Protein AF-A0A8S2XZH3-F1 (afdb_monomer_lite)

Radius of gyration: 15.58 Å; chains: 1; bounding box: 30×41×37 Å

Foldseek 3Di:
DVVQVVLVVQVLQDDLVVCCVVPVPLSCLCVQADPDPLSSLCDGPNHPVVVSSVVSVPDDRDPPPPPVVVVVVVD

Sequence (75 aa):
MFGDEMSRLIGCRPNFVRMFFTDPKLWLKCQMGVIMNPQYRLCGPHAQPKEARRIIMKTQWAPSGINFIQLAMLY

Organism: NCBI:txid1234261

pLDDT: mean 76.15, std 12.81, range [46.19, 88.75]

Structure (mmCIF, N/CA/C/O backbone):
data_AF-A0A8S2XZH3-F1
#
_entry.id   AF-A0A8S2XZH3-F1
#
loop_
_atom_site.group_PDB
_atom_site.id
_atom_site.type_symbol
_atom_site.label_atom_id
_atom_site.label_alt_id
_atom_site.label_comp_id
_atom_site.label_asym_id
_atom_site.label_entity_id
_atom_site.label_seq_id
_atom_site.pdbx_PDB_ins_code
_atom_site.Cartn_x
_atom_site.Cartn_y
_atom_site.Cartn_z
_atom_site.occupancy
_atom_site.B_iso_or_equiv
_atom_site.auth_seq_id
_atom_site.auth_comp_id
_atom_site.auth_asym_id
_atom_site.auth_atom_id
_atom_site.pdbx_PDB_model_num
ATOM 1 N N . MET A 1 1 ? 10.467 7.004 -8.779 1.00 53.97 1 MET A N 1
ATOM 2 C CA . MET A 1 1 ? 9.677 6.328 -9.833 1.00 53.97 1 MET A CA 1
ATOM 3 C C . MET A 1 1 ? 10.272 4.982 -10.288 1.00 53.97 1 MET A C 1
ATOM 5 O O . MET A 1 1 ? 9.843 4.464 -11.298 1.00 53.97 1 MET A O 1
ATOM 9 N N . PHE A 1 2 ? 11.202 4.368 -9.538 1.00 69.75 2 PHE A N 1
ATOM 10 C CA . PHE A 1 2 ? 11.818 3.073 -9.888 1.00 69.75 2 PHE A CA 1
ATOM 11 C C . PHE A 1 2 ? 11.014 1.857 -9.382 1.00 69.75 2 PHE A C 1
ATOM 13 O O . PHE A 1 2 ? 10.883 0.848 -10.068 1.00 69.75 2 PHE A O 1
ATOM 20 N N . GLY A 1 3 ? 10.421 1.965 -8.185 1.00 71.88 3 GLY A N 1
ATOM 21 C CA . GLY A 1 3 ? 9.675 0.867 -7.556 1.00 71.88 3 GLY A CA 1
ATOM 22 C C . GLY A 1 3 ? 8.418 0.448 -8.322 1.00 71.88 3 GLY A C 1
ATOM 23 O O . GLY A 1 3 ? 8.127 -0.740 -8.409 1.00 71.88 3 GLY A O 1
ATOM 24 N N . ASP A 1 4 ? 7.711 1.395 -8.942 1.00 71.50 4 ASP A N 1
ATOM 25 C CA . ASP A 1 4 ? 6.535 1.099 -9.766 1.00 71.50 4 ASP A CA 1
ATOM 26 C C . ASP A 1 4 ? 6.884 0.288 -11.015 1.00 71.50 4 ASP A C 1
ATOM 28 O O . ASP A 1 4 ? 6.185 -0.670 -11.350 1.00 71.50 4 ASP A O 1
ATOM 32 N N . GLU A 1 5 ? 7.973 0.648 -11.687 1.00 79.00 5 GLU A N 1
ATOM 33 C CA . GLU A 1 5 ? 8.420 0.008 -12.922 1.00 79.00 5 GLU A CA 1
ATOM 34 C C . GLU A 1 5 ? 8.940 -1.409 -12.650 1.00 79.00 5 GLU A C 1
ATOM 36 O O . GLU A 1 5 ? 8.538 -2.366 -13.315 1.00 79.00 5 GLU A O 1
ATOM 41 N N . MET A 1 6 ? 9.691 -1.577 -11.558 1.00 78.88 6 MET A N 1
ATOM 42 C CA . MET A 1 6 ? 10.086 -2.893 -11.049 1.00 78.88 6 MET A CA 1
ATOM 43 C C . MET A 1 6 ? 8.877 -3.732 -10.618 1.00 78.88 6 MET A C 1
ATOM 45 O O . MET A 1 6 ? 8.793 -4.916 -10.939 1.00 78.88 6 MET A O 1
ATOM 49 N N . SER A 1 7 ? 7.879 -3.132 -9.962 1.00 75.56 7 SER A N 1
ATOM 50 C CA . SER A 1 7 ? 6.656 -3.854 -9.585 1.00 75.56 7 SER A CA 1
ATOM 51 C C . SER A 1 7 ? 5.851 -4.327 -10.800 1.00 75.56 7 SER A C 1
ATOM 53 O O . SER A 1 7 ? 5.167 -5.349 -10.721 1.00 75.56 7 SER A O 1
ATOM 55 N N . ARG A 1 8 ? 5.946 -3.612 -11.929 1.00 78.25 8 ARG A N 1
ATOM 56 C CA . ARG A 1 8 ? 5.321 -3.994 -13.199 1.00 78.25 8 ARG A CA 1
ATOM 57 C C . ARG A 1 8 ? 6.052 -5.165 -13.852 1.00 78.25 8 ARG A C 1
ATOM 59 O O . ARG A 1 8 ? 5.379 -6.076 -14.319 1.00 78.25 8 ARG A O 1
ATOM 66 N N . LEU A 1 9 ? 7.386 -5.168 -13.822 1.00 81.44 9 LEU A N 1
ATOM 67 C CA . LEU A 1 9 ? 8.215 -6.286 -14.296 1.00 81.44 9 LEU A CA 1
ATOM 68 C C . LEU A 1 9 ? 7.966 -7.572 -13.492 1.00 81.44 9 LEU A C 1
ATOM 70 O O . LEU A 1 9 ? 7.878 -8.650 -14.068 1.00 81.44 9 LEU A O 1
ATOM 74 N N . ILE A 1 10 ? 7.799 -7.456 -12.171 1.00 80.38 10 ILE A N 1
ATOM 75 C CA . ILE A 1 10 ? 7.565 -8.606 -11.278 1.00 80.38 10 ILE A CA 1
ATOM 76 C C . ILE A 1 10 ? 6.075 -9.027 -11.265 1.00 80.38 10 ILE A C 1
ATOM 78 O O . ILE A 1 10 ? 5.734 -10.126 -10.833 1.00 80.38 10 ILE A O 1
ATOM 82 N N . GLY A 1 11 ? 5.160 -8.173 -11.744 1.00 78.25 11 GLY A N 1
ATOM 83 C CA . GLY A 1 11 ? 3.713 -8.432 -11.719 1.00 78.25 11 GLY A CA 1
ATOM 84 C C . GLY A 1 11 ? 3.058 -8.213 -10.347 1.00 78.25 11 GLY A C 1
ATOM 85 O O . GLY A 1 11 ? 1.953 -8.688 -10.091 1.00 78.25 11 GLY A O 1
ATOM 86 N N . CYS A 1 12 ? 3.725 -7.482 -9.455 1.00 77.25 12 CYS A N 1
ATOM 87 C CA . CYS A 1 12 ? 3.232 -7.153 -8.114 1.00 77.25 12 CYS A CA 1
ATOM 88 C C . CYS A 1 12 ? 2.351 -5.895 -8.081 1.00 77.25 12 CYS A C 1
ATOM 90 O O . CYS A 1 12 ? 1.808 -5.547 -7.032 1.00 77.25 12 CYS A O 1
ATOM 92 N N . ARG A 1 13 ? 2.223 -5.180 -9.207 1.00 78.75 13 ARG A N 1
ATOM 93 C CA . ARG A 1 13 ? 1.446 -3.938 -9.291 1.00 78.75 13 ARG A CA 1
ATOM 94 C C . ARG A 1 13 ? -0.056 -4.225 -9.121 1.00 78.75 13 ARG A C 1
ATOM 96 O O . ARG A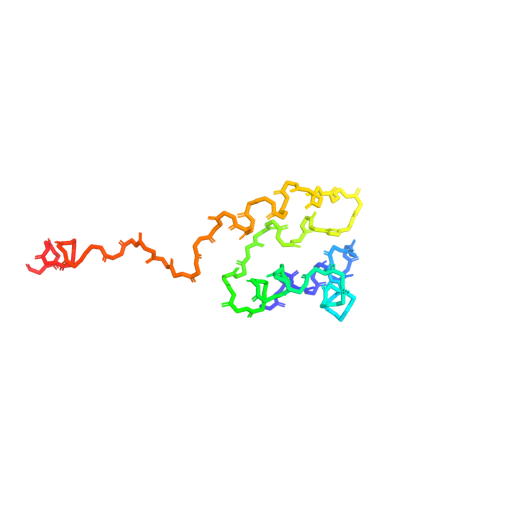 1 13 ? -0.637 -4.896 -9.978 1.00 78.75 13 ARG A O 1
ATOM 103 N N . PRO A 1 14 ? -0.719 -3.701 -8.072 1.00 74.81 14 PRO A N 1
ATOM 104 C CA . PRO A 1 14 ? -2.159 -3.857 -7.927 1.00 74.81 14 PRO A CA 1
ATOM 105 C C . PRO A 1 14 ? -2.892 -3.111 -9.049 1.00 74.81 14 PRO A C 1
ATOM 107 O O . PRO A 1 14 ? -2.555 -1.979 -9.402 1.00 74.81 14 PRO A O 1
ATOM 110 N N . ASN A 1 15 ? -3.919 -3.742 -9.621 1.00 82.38 15 ASN A N 1
ATOM 111 C CA . ASN A 1 15 ? -4.773 -3.084 -10.605 1.00 82.38 15 ASN A CA 1
ATOM 112 C C . ASN A 1 15 ? -5.747 -2.146 -9.879 1.00 82.38 15 ASN A C 1
ATOM 114 O O . ASN A 1 15 ? -6.761 -2.588 -9.338 1.00 82.38 15 ASN A O 1
ATOM 118 N N . PHE A 1 16 ? -5.432 -0.850 -9.875 1.00 79.75 16 PHE A N 1
ATOM 119 C CA . PHE A 1 16 ? -6.219 0.170 -9.180 1.00 79.75 16 PHE A CA 1
ATOM 120 C C . PHE A 1 16 ? -7.658 0.291 -9.692 1.00 79.75 16 PHE A C 1
ATOM 122 O O . PHE A 1 16 ? -8.553 0.519 -8.886 1.00 79.75 16 PHE A O 1
ATOM 129 N N . VAL A 1 17 ? -7.906 0.080 -10.990 1.00 82.62 17 VAL A N 1
ATOM 130 C CA . VAL A 1 17 ? -9.269 0.125 -11.552 1.00 82.62 17 VAL A CA 1
ATOM 131 C C . VAL A 1 17 ? -10.102 -1.020 -10.989 1.00 82.62 17 VAL A C 1
ATOM 133 O O . VAL A 1 17 ?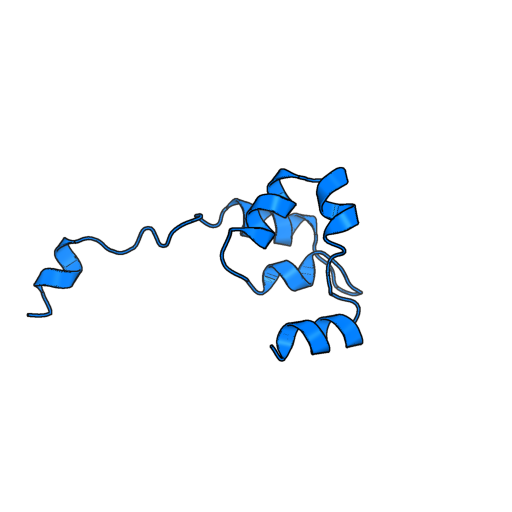 -11.208 -0.808 -10.503 1.00 82.62 17 VAL A O 1
ATOM 136 N N . ARG A 1 18 ? -9.545 -2.236 -10.966 1.00 84.62 18 ARG A N 1
ATOM 137 C CA . ARG A 1 18 ? -10.216 -3.391 -10.354 1.00 84.62 18 ARG A CA 1
ATOM 138 C C . ARG A 1 18 ? -10.410 -3.196 -8.847 1.00 84.62 18 ARG A C 1
ATOM 140 O O . ARG A 1 18 ? -11.478 -3.504 -8.330 1.00 84.62 18 ARG A O 1
ATOM 147 N N . MET A 1 19 ? -9.399 -2.661 -8.162 1.00 85.00 19 MET A N 1
ATOM 148 C CA . MET A 1 19 ? -9.426 -2.434 -6.716 1.00 85.00 19 MET A CA 1
ATOM 149 C C . MET A 1 19 ? -10.488 -1.410 -6.299 1.00 85.00 19 MET A C 1
ATOM 151 O O . MET A 1 19 ? -11.078 -1.563 -5.233 1.00 85.00 19 MET A O 1
ATOM 155 N N . PHE A 1 20 ? -10.776 -0.418 -7.146 1.00 86.62 20 PHE A N 1
ATOM 156 C CA . PHE A 1 20 ? -11.851 0.546 -6.918 1.00 86.62 20 PHE A CA 1
ATOM 157 C C . PHE A 1 20 ? -13.225 -0.131 -6.805 1.00 86.62 20 PHE A C 1
ATOM 159 O O . PHE A 1 20 ? -13.980 0.174 -5.887 1.00 86.62 20 PHE A O 1
ATOM 166 N N . PHE A 1 21 ? -13.521 -1.097 -7.682 1.00 88.75 21 PHE A N 1
ATOM 167 C CA . PHE A 1 21 ? -14.799 -1.816 -7.655 1.00 88.75 21 PHE A CA 1
ATOM 168 C C . PHE A 1 21 ? -14.876 -2.877 -6.554 1.00 88.75 21 PHE A C 1
ATOM 170 O O . PHE A 1 21 ? -15.951 -3.108 -6.009 1.00 88.75 21 PHE A O 1
ATOM 177 N N . THR A 1 22 ? -13.763 -3.535 -6.216 1.00 87.25 22 THR A N 1
ATOM 178 C CA . THR A 1 22 ? -13.775 -4.608 -5.207 1.00 87.25 22 THR A CA 1
ATOM 179 C C . THR A 1 22 ? -13.663 -4.097 -3.774 1.00 87.25 22 THR A C 1
ATOM 181 O O . THR A 1 22 ? -14.262 -4.680 -2.876 1.00 87.25 22 THR A O 1
ATOM 184 N N . ASP A 1 23 ? -12.848 -3.066 -3.529 1.00 87.88 23 ASP A N 1
ATOM 185 C CA . ASP A 1 23 ? -12.512 -2.615 -2.172 1.00 87.88 23 ASP A CA 1
ATOM 186 C C . ASP A 1 23 ? -12.201 -1.095 -2.177 1.00 87.88 23 ASP A C 1
ATOM 188 O O . ASP A 1 23 ? -11.045 -0.672 -2.031 1.00 87.88 23 ASP A O 1
ATOM 192 N N . PRO A 1 24 ? -13.227 -0.232 -2.348 1.00 87.56 24 PRO A N 1
ATOM 193 C CA . PRO A 1 24 ? -13.049 1.210 -2.566 1.00 87.56 24 PRO A CA 1
ATOM 194 C C . PRO A 1 24 ? -12.353 1.923 -1.398 1.00 87.56 24 PRO A C 1
ATOM 196 O O . PRO A 1 24 ? -11.654 2.915 -1.599 1.00 87.56 24 PRO A O 1
ATOM 199 N N . LYS A 1 25 ? -12.473 1.396 -0.171 1.00 87.81 25 LYS A N 1
ATOM 200 C CA . LYS A 1 25 ? -11.760 1.924 1.006 1.00 87.81 25 LYS A CA 1
ATOM 201 C C . LYS A 1 25 ? -10.249 1.723 0.899 1.00 87.81 25 LYS A C 1
ATOM 203 O O . LYS A 1 25 ? -9.491 2.640 1.203 1.00 87.81 25 LYS A O 1
ATOM 208 N N . LEU A 1 26 ? -9.819 0.538 0.460 1.00 86.12 26 LEU A N 1
ATOM 209 C CA . LEU A 1 26 ? 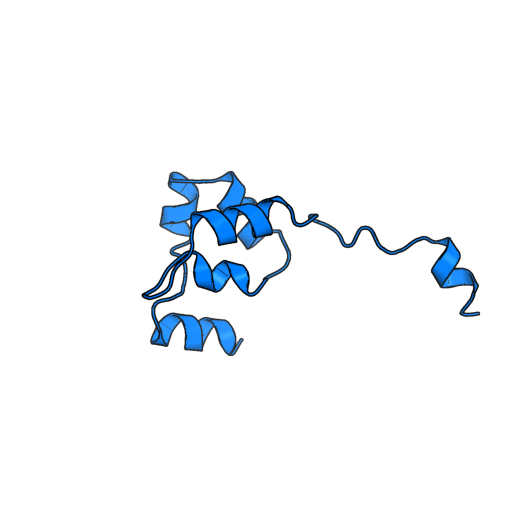-8.402 0.238 0.261 1.00 86.12 26 LEU A CA 1
ATOM 210 C C . LEU A 1 26 ? -7.846 1.061 -0.901 1.00 86.12 26 LEU A C 1
ATOM 212 O O . LEU A 1 26 ? -6.752 1.605 -0.793 1.00 86.12 26 LEU A O 1
ATOM 216 N N . TRP A 1 27 ? -8.633 1.218 -1.967 1.00 88.25 27 TRP A N 1
ATOM 217 C CA . TRP A 1 27 ? -8.285 2.088 -3.087 1.00 88.25 27 TRP A CA 1
ATOM 218 C C . TRP A 1 27 ? -8.042 3.535 -2.649 1.00 88.25 27 TRP A C 1
ATOM 220 O O . TRP A 1 27 ? -6.987 4.093 -2.951 1.00 88.25 27 TRP A O 1
ATOM 230 N N . LEU A 1 28 ? -8.960 4.110 -1.866 1.00 87.25 28 LEU A N 1
ATOM 231 C CA . LEU A 1 28 ? -8.823 5.472 -1.353 1.00 87.25 28 LEU A CA 1
A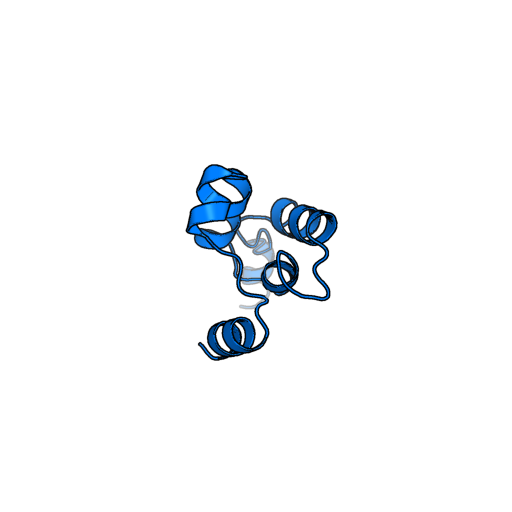TOM 232 C C . LEU A 1 28 ? -7.561 5.618 -0.496 1.00 87.25 28 LEU A C 1
ATOM 234 O O . LEU A 1 28 ? -6.808 6.576 -0.647 1.00 87.25 28 LEU A O 1
ATOM 238 N N . LYS A 1 29 ? -7.285 4.627 0.358 1.00 85.88 29 LYS A N 1
ATOM 239 C CA . LYS A 1 29 ? -6.086 4.590 1.200 1.00 85.88 29 LYS A CA 1
ATOM 240 C C . LYS A 1 29 ? -4.790 4.474 0.402 1.00 85.88 29 LYS A C 1
ATOM 242 O O . LYS A 1 29 ? -3.807 5.102 0.770 1.00 85.88 29 LYS A O 1
ATOM 247 N N . CYS A 1 30 ? -4.783 3.691 -0.670 1.00 85.06 30 CYS A N 1
ATOM 248 C CA . CYS A 1 30 ? -3.620 3.536 -1.538 1.00 85.06 30 CYS A CA 1
ATOM 249 C C . CYS A 1 30 ? -3.368 4.759 -2.430 1.00 85.06 30 CYS A C 1
ATOM 251 O O . CYS A 1 30 ? -2.212 5.014 -2.753 1.00 85.06 30 CYS A O 1
ATOM 253 N N . GLN A 1 31 ? -4.412 5.501 -2.823 1.00 83.81 31 GLN A N 1
ATOM 254 C CA . GLN A 1 31 ? -4.254 6.705 -3.647 1.00 83.81 31 GLN A CA 1
ATOM 255 C C . GLN A 1 31 ? -4.026 7.983 -2.851 1.00 83.81 31 GLN A C 1
ATOM 257 O O . GLN A 1 31 ? -3.286 8.844 -3.314 1.00 83.81 31 GLN A O 1
ATOM 262 N N . MET A 1 32 ? -4.664 8.128 -1.691 1.00 82.00 32 MET A N 1
ATOM 263 C CA . MET A 1 32 ? -4.564 9.342 -0.876 1.00 82.00 32 MET A CA 1
ATOM 264 C C . MET A 1 32 ? -3.612 9.192 0.311 1.00 82.00 32 MET A C 1
ATOM 266 O O . MET A 1 32 ? -3.234 10.190 0.918 1.00 82.00 32 MET A O 1
ATOM 270 N N . GLY A 1 33 ? -3.254 7.963 0.684 1.00 79.50 33 GLY A N 1
ATOM 271 C CA . GLY A 1 33 ? -2.327 7.683 1.773 1.00 79.50 33 GLY A CA 1
ATOM 272 C C . GLY A 1 33 ? -0.866 7.642 1.334 1.00 79.50 33 GLY A C 1
ATOM 273 O O . GLY A 1 33 ? -0.519 7.825 0.171 1.00 79.50 33 GLY A O 1
ATOM 274 N N . VAL A 1 34 ? 0.004 7.373 2.304 1.00 79.62 34 VAL A N 1
ATOM 275 C CA . VAL A 1 34 ? 1.438 7.187 2.067 1.00 79.62 34 VAL A CA 1
ATOM 276 C C . VAL A 1 34 ? 1.665 5.908 1.255 1.00 79.62 34 VAL A C 1
ATOM 278 O O . VAL A 1 34 ? 1.074 4.869 1.554 1.00 79.62 34 VAL A O 1
ATOM 281 N N . ILE A 1 35 ? 2.549 5.967 0.255 1.00 78.44 35 ILE A N 1
ATOM 282 C CA . ILE A 1 35 ? 2.989 4.784 -0.496 1.00 78.44 35 ILE A CA 1
ATOM 283 C C . ILE A 1 35 ? 3.841 3.920 0.435 1.00 78.44 35 ILE A C 1
ATOM 285 O O . ILE A 1 35 ? 4.877 4.360 0.931 1.00 78.44 35 ILE A O 1
ATOM 289 N N . MET A 1 36 ? 3.414 2.681 0.676 1.00 78.56 36 MET A N 1
ATOM 290 C CA . MET A 1 36 ? 4.094 1.770 1.599 1.00 78.56 36 MET A CA 1
ATOM 291 C C . MET A 1 36 ? 4.430 0.439 0.928 1.00 78.56 36 MET A C 1
ATOM 293 O O . MET A 1 36 ? 3.676 -0.070 0.103 1.00 78.56 36 MET A O 1
ATOM 297 N N . ASN A 1 37 ? 5.512 -0.200 1.377 1.00 81.50 37 ASN A N 1
ATOM 298 C CA . ASN A 1 37 ? 5.949 -1.512 0.883 1.00 81.50 37 ASN A CA 1
ATOM 299 C C . ASN A 1 37 ? 4.871 -2.629 0.901 1.00 81.50 37 ASN A C 1
ATOM 301 O O . ASN A 1 37 ? 4.855 -3.433 -0.034 1.00 81.50 37 ASN A O 1
ATOM 305 N N . PRO A 1 38 ? 3.935 -2.700 1.878 1.00 84.19 38 PRO A N 1
ATOM 306 C CA . PRO A 1 38 ? 2.831 -3.663 1.862 1.00 84.19 38 PRO A CA 1
ATOM 307 C C . PRO A 1 38 ? 1.922 -3.552 0.632 1.00 84.19 38 PRO A C 1
ATOM 309 O O . PRO A 1 38 ? 1.304 -4.542 0.248 1.00 84.19 38 PRO A O 1
ATOM 312 N N . GLN A 1 39 ? 1.862 -2.390 -0.027 1.00 83.56 39 GLN A N 1
ATOM 313 C CA . GLN A 1 39 ? 1.058 -2.182 -1.234 1.00 83.56 39 GLN A CA 1
ATOM 314 C C . GLN A 1 39 ? 1.498 -3.103 -2.383 1.00 83.56 39 GLN A C 1
ATOM 316 O O . GLN A 1 39 ? 0.653 -3.619 -3.112 1.00 83.56 39 GLN A O 1
ATOM 321 N N . TYR A 1 40 ? 2.796 -3.407 -2.480 1.00 83.12 40 TYR A N 1
ATOM 322 C CA . TYR A 1 40 ? 3.339 -4.357 -3.458 1.00 83.12 40 TYR A CA 1
ATOM 323 C C . TYR A 1 40 ? 3.118 -5.828 -3.072 1.00 83.12 40 TYR A C 1
ATOM 325 O O . TYR A 1 40 ? 3.434 -6.720 -3.849 1.00 83.12 40 TYR A O 1
ATOM 333 N N . ARG A 1 41 ? 2.594 -6.110 -1.871 1.00 84.25 41 ARG A N 1
ATOM 334 C CA . ARG A 1 41 ? 2.232 -7.463 -1.409 1.00 84.25 41 ARG A CA 1
ATOM 335 C C . ARG A 1 41 ? 0.731 -7.741 -1.529 1.00 84.25 41 ARG A C 1
ATOM 337 O O . ARG A 1 41 ? 0.294 -8.832 -1.167 1.00 84.25 41 ARG A O 1
ATOM 344 N N . LEU A 1 42 ? -0.054 -6.783 -2.033 1.00 83.12 42 LEU A N 1
ATOM 345 C CA . LEU A 1 42 ? -1.476 -6.974 -2.341 1.00 83.12 42 LEU A CA 1
ATOM 346 C C . LEU A 1 42 ? -1.686 -7.900 -3.549 1.00 83.12 42 LEU A C 1
ATOM 348 O O . LEU A 1 42 ? -2.707 -8.579 -3.625 1.00 83.12 42 LEU A O 1
ATOM 352 N N . CYS A 1 43 ? -0.734 -7.934 -4.483 1.00 81.12 43 CYS A N 1
ATOM 353 C CA . CYS A 1 43 ? -0.762 -8.747 -5.700 1.00 81.12 43 CYS A CA 1
ATOM 354 C C . CYS A 1 43 ? 0.634 -9.331 -5.989 1.00 81.12 43 CYS A C 1
ATOM 356 O O . CYS A 1 43 ? 1.627 -8.848 -5.451 1.00 81.12 43 CYS A O 1
ATOM 358 N N . GLY A 1 44 ? 0.706 -10.378 -6.816 1.00 80.94 44 GLY A N 1
ATOM 359 C CA . GLY A 1 44 ? 1.956 -11.049 -7.203 1.00 80.94 44 GLY A CA 1
ATOM 360 C C . GLY A 1 44 ? 2.130 -12.474 -6.639 1.00 80.94 44 GLY A C 1
ATOM 361 O O . GLY A 1 44 ? 1.278 -12.960 -5.893 1.00 80.94 44 GLY A O 1
ATOM 362 N N . PRO A 1 45 ? 3.238 -13.160 -6.984 1.00 74.62 45 PRO A N 1
ATOM 363 C CA . PRO A 1 45 ? 3.458 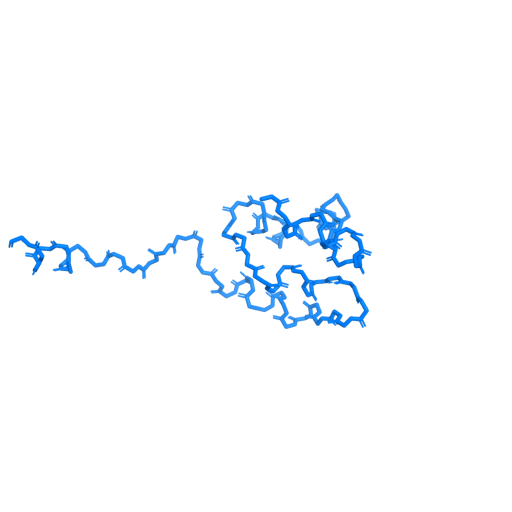-14.586 -6.691 1.00 74.62 45 PRO A CA 1
ATOM 364 C C . PRO A 1 45 ? 3.665 -14.911 -5.200 1.00 74.62 45 PRO A C 1
ATOM 366 O O . PRO A 1 45 ? 3.428 -16.037 -4.780 1.00 74.62 45 PRO A O 1
ATOM 369 N N . HIS A 1 46 ? 4.052 -13.925 -4.383 1.00 81.19 46 HIS A N 1
ATOM 370 C CA . HIS A 1 46 ? 4.102 -14.030 -2.916 1.00 81.19 46 HIS A CA 1
ATOM 371 C C . HIS A 1 46 ? 3.225 -12.947 -2.268 1.00 81.19 46 HIS A C 1
ATOM 373 O O . HIS A 1 46 ? 3.661 -12.203 -1.381 1.00 81.19 46 HIS A O 1
ATOM 379 N N . ALA A 1 47 ? 2.007 -12.782 -2.787 1.00 82.06 47 ALA A N 1
ATOM 380 C CA . ALA A 1 47 ? 1.044 -11.841 -2.238 1.00 82.06 47 ALA A CA 1
ATOM 381 C C . ALA A 1 47 ? 0.491 -12.342 -0.899 1.00 82.06 47 ALA A C 1
ATOM 383 O O . ALA A 1 47 ? 0.085 -13.495 -0.764 1.00 82.06 47 ALA A O 1
ATOM 384 N N . GLN A 1 48 ? 0.410 -11.440 0.076 1.00 85.31 48 GLN A N 1
ATOM 385 C CA . GLN A 1 48 ? -0.264 -11.669 1.355 1.00 85.31 48 GLN A CA 1
ATOM 386 C C . GLN A 1 48 ? -1.393 -10.642 1.507 1.00 85.31 48 GLN A C 1
ATOM 388 O O . GLN A 1 48 ? -1.311 -9.742 2.344 1.00 85.31 48 GLN A O 1
ATOM 393 N N . PRO A 1 49 ? -2.457 -10.735 0.687 1.00 84.06 49 PRO A N 1
ATOM 394 C CA . PRO A 1 49 ? -3.437 -9.662 0.540 1.00 84.06 49 PRO A CA 1
ATOM 395 C C . PRO A 1 49 ? -4.176 -9.340 1.843 1.00 84.06 49 PRO A C 1
ATOM 397 O O . PRO A 1 49 ? -4.429 -8.172 2.127 1.00 84.06 49 PRO A O 1
ATOM 400 N N . LYS A 1 50 ? -4.476 -10.349 2.674 1.00 86.75 50 LYS A N 1
ATOM 401 C CA . LYS A 1 50 ? -5.151 -10.148 3.969 1.00 86.75 50 LYS A CA 1
ATOM 402 C C . LYS A 1 50 ? -4.294 -9.336 4.941 1.00 86.75 50 LYS A C 1
ATOM 404 O O . LYS A 1 50 ? -4.789 -8.395 5.559 1.00 86.75 50 LYS A O 1
ATOM 409 N N . GLU A 1 51 ? -3.013 -9.678 5.042 1.00 87.50 51 GLU A N 1
ATOM 410 C CA . GLU A 1 51 ? -2.090 -9.033 5.973 1.00 87.50 51 GLU A CA 1
ATOM 411 C C . GLU A 1 51 ? -1.672 -7.647 5.479 1.00 87.50 51 GLU A C 1
ATOM 413 O O . GLU A 1 51 ? -1.734 -6.673 6.227 1.00 87.50 51 GLU A O 1
ATOM 418 N N . ALA A 1 52 ? -1.367 -7.526 4.185 1.00 86.81 52 ALA A N 1
ATOM 419 C CA . ALA A 1 52 ? -1.083 -6.248 3.542 1.00 86.81 52 ALA A CA 1
ATOM 420 C C . ALA A 1 52 ? -2.242 -5.259 3.727 1.00 86.81 52 ALA A C 1
ATOM 422 O O . ALA A 1 52 ? -2.027 -4.124 4.152 1.00 86.81 52 ALA A O 1
ATOM 423 N N . ARG A 1 53 ? -3.485 -5.709 3.506 1.00 88.44 53 ARG A N 1
ATOM 424 C CA . ARG A 1 53 ? -4.685 -4.903 3.763 1.00 88.44 53 ARG A CA 1
ATOM 425 C C . ARG A 1 53 ? -4.791 -4.501 5.231 1.00 88.44 53 ARG A C 1
ATOM 427 O O . ARG A 1 53 ? -5.074 -3.342 5.513 1.00 88.44 53 ARG A O 1
ATOM 434 N N . ARG A 1 54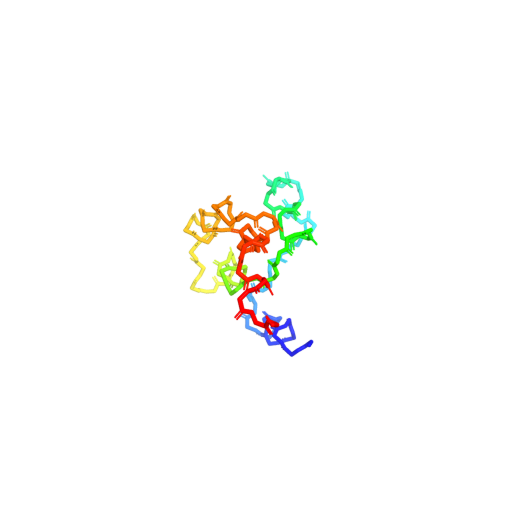 ? -4.556 -5.424 6.170 1.00 88.38 54 ARG A N 1
ATOM 435 C CA . ARG A 1 54 ? -4.607 -5.134 7.613 1.00 88.38 54 ARG A CA 1
ATOM 436 C C . ARG A 1 54 ? -3.624 -4.032 8.006 1.00 88.38 54 ARG A C 1
ATOM 438 O O . ARG A 1 54 ? -4.005 -3.129 8.746 1.00 88.38 54 ARG A O 1
ATOM 445 N N . ILE A 1 55 ? -2.397 -4.089 7.491 1.00 87.50 55 ILE A N 1
ATOM 446 C CA . ILE A 1 55 ? -1.356 -3.091 7.759 1.00 87.50 55 ILE A CA 1
ATOM 447 C C . ILE A 1 55 ? -1.747 -1.737 7.157 1.00 87.50 55 ILE A C 1
ATOM 449 O O . ILE A 1 55 ? -1.800 -0.754 7.889 1.00 87.50 55 ILE A O 1
ATOM 453 N N . ILE A 1 56 ? -2.107 -1.696 5.867 1.00 87.38 56 ILE A N 1
ATOM 454 C CA . ILE A 1 56 ? -2.470 -0.452 5.158 1.00 87.38 56 ILE A CA 1
ATOM 455 C C . ILE A 1 56 ? -3.662 0.249 5.825 1.00 87.38 56 ILE A C 1
ATOM 457 O O . ILE A 1 56 ? -3.686 1.475 5.946 1.00 87.38 56 ILE A O 1
ATOM 461 N N . MET A 1 57 ? -4.645 -0.529 6.284 1.00 86.00 57 MET A N 1
ATOM 462 C CA . MET A 1 57 ? -5.830 0.001 6.960 1.00 86.00 57 MET A CA 1
ATOM 463 C C . MET A 1 57 ? -5.542 0.449 8.400 1.00 86.00 57 MET A C 1
ATOM 465 O O . MET A 1 57 ? -6.205 1.365 8.876 1.00 86.00 57 MET A O 1
ATOM 469 N N . LYS A 1 58 ? -4.562 -0.159 9.088 1.00 87.19 58 LYS A N 1
ATOM 470 C CA . LYS A 1 58 ? -4.098 0.292 10.414 1.00 87.19 58 LYS A CA 1
ATOM 471 C C . LYS A 1 58 ? -3.257 1.562 10.349 1.00 87.19 58 LYS A C 1
ATOM 473 O O . LYS A 1 58 ? -3.184 2.286 11.337 1.00 87.19 58 LYS A O 1
ATOM 478 N N . THR A 1 59 ? -2.596 1.826 9.226 1.00 81.75 59 THR A N 1
ATOM 479 C CA . THR A 1 59 ? -1.791 3.036 9.069 1.00 81.75 59 THR A CA 1
ATOM 480 C C . THR A 1 59 ? -2.679 4.276 9.158 1.00 81.75 59 THR A C 1
ATOM 482 O O . THR A 1 59 ? -3.757 4.328 8.567 1.00 81.75 59 THR A O 1
ATOM 485 N N . GLN A 1 60 ? -2.220 5.317 9.847 1.00 71.25 60 GLN A N 1
ATOM 486 C CA . GLN A 1 60 ? -2.923 6.598 9.918 1.00 71.25 60 GLN A CA 1
ATOM 487 C C . GLN A 1 60 ? -2.736 7.401 8.613 1.00 71.25 60 GLN A C 1
ATOM 489 O O . GLN A 1 60 ? -1.805 7.152 7.853 1.00 71.25 60 GLN A O 1
ATOM 494 N N . TRP A 1 61 ? -3.674 8.281 8.249 1.00 64.62 61 TRP A N 1
ATOM 495 C CA . TRP A 1 61 ? -3.588 9.044 6.985 1.00 64.62 61 TRP A CA 1
ATOM 496 C C . TRP A 1 61 ? -2.552 10.183 7.055 1.00 64.62 61 TRP A C 1
ATOM 498 O O . TRP A 1 61 ? -1.895 10.477 6.064 1.00 64.62 61 TRP A O 1
ATOM 508 N N . ALA A 1 62 ? -2.338 10.739 8.246 1.00 57.31 62 ALA A N 1
ATOM 509 C CA . ALA A 1 62 ? -1.311 11.728 8.553 1.00 57.31 62 ALA A CA 1
ATOM 510 C C . ALA A 1 62 ? -0.289 11.136 9.543 1.00 57.31 62 ALA A C 1
ATOM 512 O O . ALA A 1 62 ? -0.676 10.278 10.345 1.00 57.31 62 ALA A O 1
ATOM 513 N N . PRO A 1 63 ? 0.982 11.586 9.546 1.00 51.16 63 PRO A N 1
ATOM 514 C CA . PRO A 1 63 ? 1.897 11.284 10.636 1.00 51.16 63 PRO A CA 1
ATOM 515 C C . PRO A 1 63 ? 1.390 11.994 11.896 1.00 51.16 63 PRO A C 1
ATOM 517 O O . PRO A 1 63 ? 1.662 13.167 12.132 1.00 51.16 63 PRO A O 1
ATOM 520 N N . SER A 1 64 ? 0.628 11.294 12.725 1.00 55.16 64 SER A N 1
ATOM 521 C CA . SER A 1 64 ? 0.306 11.730 14.083 1.00 55.16 64 SER A CA 1
ATOM 522 C C . SER A 1 64 ? 1.533 11.549 14.973 1.00 55.16 64 SER A C 1
ATOM 524 O O . SER A 1 64 ? 1.598 10.634 15.790 1.00 55.16 64 SER A O 1
ATOM 526 N N . GLY A 1 65 ? 2.541 12.386 14.730 1.00 54.12 65 GLY A N 1
ATOM 527 C CA . GLY A 1 65 ? 3.840 12.342 15.395 1.00 54.12 65 GLY A CA 1
ATOM 528 C C . GLY A 1 65 ? 4.530 13.698 15.533 1.00 54.12 65 GLY A C 1
ATOM 529 O O . GLY A 1 65 ? 5.629 13.744 16.067 1.00 54.12 65 GLY A O 1
ATOM 530 N N . ILE A 1 66 ? 3.911 14.806 15.113 1.00 55.00 66 ILE A N 1
ATOM 531 C CA . ILE A 1 66 ? 4.380 16.135 15.522 1.00 55.00 66 ILE A CA 1
ATOM 532 C C . ILE A 1 66 ? 3.595 16.516 16.775 1.00 55.00 66 ILE A C 1
ATOM 534 O O . ILE A 1 66 ? 2.537 17.139 16.714 1.00 55.00 66 ILE A O 1
ATOM 538 N N . ASN A 1 67 ? 4.118 16.115 17.932 1.00 46.19 67 ASN A N 1
ATOM 539 C CA . ASN A 1 67 ? 3.828 16.844 19.158 1.00 46.19 67 ASN A CA 1
ATOM 540 C C . ASN A 1 67 ? 4.448 18.236 18.979 1.00 46.19 67 ASN A C 1
ATOM 542 O O . ASN A 1 67 ? 5.667 18.332 18.857 1.00 46.19 67 ASN A O 1
ATOM 546 N N . PHE A 1 68 ? 3.650 19.309 18.984 1.00 50.47 68 PHE A N 1
ATOM 547 C CA . PHE A 1 68 ? 4.159 20.695 18.956 1.00 50.47 68 PHE A CA 1
ATOM 548 C C . PHE A 1 68 ? 5.235 20.950 20.035 1.00 50.47 68 PHE A C 1
ATOM 550 O O . PHE A 1 68 ? 6.119 21.779 19.857 1.00 50.47 68 PHE A O 1
ATOM 557 N N . ILE A 1 69 ? 5.211 20.163 21.115 1.00 58.66 69 ILE A N 1
ATOM 558 C CA . ILE A 1 69 ? 6.180 20.182 22.217 1.00 58.66 69 ILE A CA 1
ATOM 559 C C . ILE A 1 69 ? 7.582 19.698 21.788 1.00 58.66 69 ILE A C 1
ATOM 561 O O . ILE A 1 69 ? 8.575 20.188 22.315 1.00 58.66 69 ILE A O 1
ATOM 565 N N . GLN A 1 70 ? 7.711 18.783 20.817 1.00 55.56 70 GLN A N 1
ATOM 566 C CA . GLN A 1 70 ? 9.032 18.321 20.357 1.00 55.56 70 GLN A CA 1
ATOM 567 C C . GLN A 1 70 ? 9.728 19.302 19.404 1.00 55.56 70 GLN A C 1
ATOM 569 O O . GLN A 1 70 ? 10.944 19.234 19.259 1.00 55.56 70 GLN A O 1
ATOM 574 N N . LEU A 1 71 ? 8.989 20.239 18.799 1.00 47.09 71 LEU A N 1
ATOM 575 C CA . LEU A 1 71 ? 9.559 21.267 17.923 1.00 47.09 71 LEU A CA 1
ATOM 576 C C . LEU A 1 71 ? 10.209 22.419 18.718 1.00 47.09 71 LEU A C 1
ATOM 578 O O . LEU A 1 71 ? 11.137 23.048 18.225 1.00 47.09 71 LEU A O 1
ATOM 582 N N . ALA A 1 72 ? 9.760 22.663 19.956 1.00 49.66 72 ALA A N 1
ATOM 583 C CA . ALA A 1 72 ? 10.249 23.744 20.819 1.00 49.66 72 ALA A CA 1
ATOM 584 C C . ALA A 1 72 ? 11.520 23.398 21.621 1.00 49.66 72 ALA A C 1
ATOM 586 O O . ALA A 1 72 ? 12.146 24.294 22.165 1.00 49.66 72 ALA A O 1
ATOM 587 N N . MET A 1 73 ? 11.917 22.121 21.700 1.00 51.62 73 MET A N 1
ATOM 588 C CA . MET A 1 73 ? 13.184 21.699 22.331 1.00 51.62 73 MET A CA 1
ATOM 589 C C . MET A 1 73 ? 14.375 21.685 21.354 1.00 51.62 73 MET A C 1
ATOM 591 O O . MET A 1 73 ? 15.475 21.292 21.732 1.00 51.62 73 MET A O 1
ATOM 595 N N . LEU A 1 74 ? 14.152 22.079 20.097 1.00 54.19 74 LEU A N 1
ATOM 596 C CA . LEU A 1 74 ? 15.169 22.181 19.044 1.00 54.19 74 LEU A CA 1
ATOM 597 C C . LEU A 1 74 ? 15.469 23.640 18.635 1.00 54.19 74 LEU A C 1
ATOM 599 O O . LEU A 1 74 ? 16.137 23.847 17.623 1.00 54.19 74 LEU A O 1
ATOM 603 N N . TYR A 1 75 ? 15.018 24.626 19.421 1.00 48.19 75 TYR A N 1
ATOM 604 C CA . TYR A 1 75 ? 15.390 26.044 19.322 1.00 48.19 75 TYR A CA 1
ATOM 605 C C . TYR A 1 75 ? 15.780 26.602 20.688 1.00 48.19 75 TYR A C 1
ATOM 607 O O . TYR A 1 75 ? 15.092 26.255 21.674 1.00 48.19 75 TYR A O 1
#

Secondary structure (DSSP, 8-state):
-HHHHHHHHHT----HHHHHHH-HHHHHHHHHS---GGGGGSSSTT--HHHHHHHHHHS-SS-TT--HHHHGGG-

InterPro domains:
  IPR020946 Flavin monooxygenase-like [PF00743] (4-61)